Protein AF-M4Z1R9-F1 (afdb_monomer_lite)

Organism: NCBI:txid1245469

pLDDT: mean 86.24, std 15.46, range [35.16, 97.56]

Foldseek 3Di:
DCCPPVVDPADDDPNRGDHPQPDPQKDKDFDADPVRDGQWIKIKHALLDDDCCVPPPVVQDPDDRDHDNLEIEIPPGAGHPPDDPVRRVVRSVVVVVVVVVVSVVSNRDYYDYRDPDPDDDD

Radius of gyration: 15.31 Å; chains: 1; bounding box: 39×44×34 Å

Str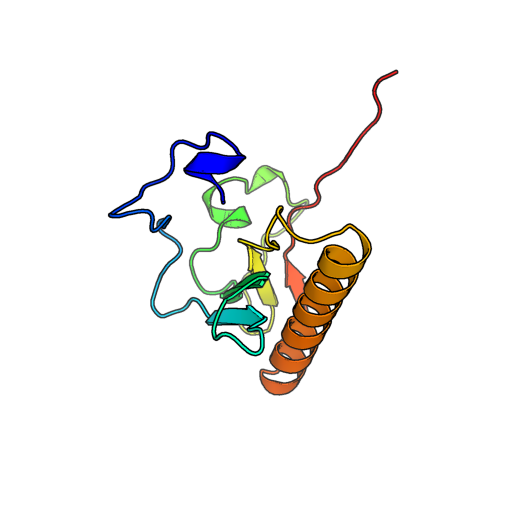ucture (mmCIF, N/CA/C/O backbone):
data_AF-M4Z1R9-F1
#
_entry.id   AF-M4Z1R9-F1
#
loop_
_atom_site.group_PDB
_atom_site.id
_atom_site.type_symbol
_atom_site.label_atom_id
_atom_site.label_alt_id
_atom_site.label_comp_id
_atom_site.label_asym_id
_atom_site.label_entity_id
_atom_site.label_seq_id
_atom_site.pdbx_PDB_ins_code
_atom_site.Cartn_x
_atom_site.Cartn_y
_atom_site.Cartn_z
_atom_site.occupancy
_atom_site.B_iso_or_equiv
_atom_site.auth_seq_id
_atom_site.auth_comp_id
_atom_site.auth_asym_id
_atom_site.auth_atom_id
_atom_site.pdbx_PDB_model_num
ATOM 1 N N . MET A 1 1 ? -11.114 8.868 1.987 1.00 63.12 1 MET A N 1
ATOM 2 C CA . MET A 1 1 ? -9.854 9.385 2.589 1.00 63.12 1 MET A CA 1
ATOM 3 C C . MET A 1 1 ? -9.173 10.441 1.713 1.00 63.12 1 MET A C 1
ATOM 5 O O . MET A 1 1 ? -8.597 11.388 2.242 1.00 63.12 1 MET A O 1
ATOM 9 N N . PHE A 1 2 ? -9.186 10.280 0.397 1.00 64.44 2 PHE A N 1
ATOM 10 C CA . PHE A 1 2 ? -8.520 11.141 -0.574 1.00 64.44 2 PHE A CA 1
ATOM 11 C C . PHE A 1 2 ? -9.462 12.221 -1.126 1.00 64.44 2 PHE A C 1
ATOM 13 O O . PHE A 1 2 ? -9.072 13.386 -1.155 1.00 64.44 2 PHE A O 1
ATOM 20 N N . VAL A 1 3 ? -10.714 11.883 -1.445 1.00 65.69 3 VAL A N 1
ATOM 21 C CA . VAL A 1 3 ? -11.746 12.833 -1.895 1.00 65.69 3 VAL A CA 1
ATOM 22 C C . VAL A 1 3 ? -12.231 13.653 -0.706 1.00 65.69 3 VAL A C 1
ATOM 24 O O . VAL A 1 3 ? -11.964 14.847 -0.627 1.00 65.69 3 VAL A O 1
ATOM 27 N N . GLU A 1 4 ? -12.853 13.007 0.283 1.00 63.34 4 GLU A N 1
ATOM 28 C CA . GLU A 1 4 ? -13.511 13.724 1.387 1.00 63.34 4 GLU A CA 1
ATOM 29 C C . GLU A 1 4 ? -12.529 14.449 2.313 1.00 63.34 4 GLU A C 1
ATOM 31 O O . GLU A 1 4 ? -12.833 15.510 2.851 1.00 63.34 4 GLU A O 1
ATOM 36 N N . ARG A 1 5 ? -11.337 13.874 2.523 1.00 64.06 5 ARG A N 1
ATOM 37 C CA . ARG A 1 5 ? -10.367 14.412 3.488 1.00 64.06 5 ARG A CA 1
ATOM 38 C C . ARG A 1 5 ? -9.268 15.261 2.854 1.00 64.06 5 ARG A C 1
ATOM 40 O O . ARG A 1 5 ? -8.814 16.186 3.522 1.00 64.06 5 ARG A O 1
ATOM 47 N N . GLN A 1 6 ? -8.797 14.944 1.647 1.00 67.88 6 GLN A N 1
ATOM 48 C CA . GLN A 1 6 ? -7.736 15.725 0.993 1.00 67.88 6 GLN A CA 1
ATOM 49 C C . GLN A 1 6 ? -8.248 16.609 -0.151 1.00 67.88 6 GLN A C 1
ATOM 51 O O . GLN A 1 6 ? -7.466 17.385 -0.694 1.00 67.88 6 GLN A O 1
ATOM 56 N N . GLY A 1 7 ? -9.537 16.529 -0.504 1.00 66.44 7 GLY A N 1
ATOM 57 C CA . GLY A 1 7 ? -10.126 17.318 -1.587 1.00 66.44 7 GLY A CA 1
ATOM 58 C C . GLY A 1 7 ? -9.599 16.931 -2.966 1.00 66.44 7 GLY A C 1
ATOM 59 O O . GLY A 1 7 ? -9.631 17.743 -3.887 1.00 66.44 7 GLY A O 1
ATOM 60 N N . TRP A 1 8 ? -9.049 15.723 -3.117 1.00 76.88 8 TRP A N 1
ATOM 61 C CA . TRP A 1 8 ? -8.485 15.295 -4.390 1.00 76.88 8 TRP A CA 1
ATOM 62 C C . TRP A 1 8 ? -9.599 14.933 -5.366 1.00 76.88 8 TRP A C 1
ATOM 64 O O . TRP A 1 8 ? -10.517 14.185 -5.030 1.00 76.88 8 TRP A O 1
ATOM 74 N N . SER A 1 9 ? -9.481 15.428 -6.597 1.00 76.31 9 SER A N 1
ATOM 75 C CA . SER A 1 9 ? -10.360 15.053 -7.704 1.00 76.31 9 SER A CA 1
ATOM 76 C C . SER A 1 9 ? -9.947 13.687 -8.258 1.00 76.31 9 SER A C 1
ATOM 78 O O . SER A 1 9 ? -9.323 13.600 -9.314 1.00 76.31 9 SER A O 1
ATOM 80 N N . VAL A 1 10 ? -10.262 12.623 -7.518 1.00 77.62 10 VAL A N 1
ATOM 81 C CA . VAL A 1 10 ? -10.077 11.225 -7.941 1.00 77.62 10 VAL A CA 1
ATOM 82 C C . VAL A 1 10 ? -11.434 10.564 -8.223 1.00 77.62 10 VAL A C 1
ATOM 84 O O . VAL A 1 10 ? -12.442 10.971 -7.625 1.00 77.62 10 VAL A O 1
ATOM 87 N N . PRO A 1 11 ? -11.489 9.563 -9.123 1.00 80.25 11 PRO A N 1
ATOM 88 C CA . PRO A 1 11 ? -12.704 8.794 -9.358 1.00 80.25 11 PRO A CA 1
ATOM 89 C C . PRO A 1 11 ? -13.272 8.219 -8.059 1.00 80.25 11 PRO A C 1
ATOM 91 O O . PRO A 1 11 ? -12.548 7.745 -7.180 1.00 80.25 11 PRO A O 1
ATOM 94 N N . HIS A 1 12 ? -14.593 8.281 -7.930 1.00 80.12 12 HIS A N 1
ATOM 95 C CA . HIS A 1 12 ? -15.295 7.694 -6.802 1.00 80.12 12 HIS A CA 1
ATOM 96 C C . HIS A 1 12 ? -16.685 7.218 -7.211 1.00 80.12 12 HIS A C 1
ATOM 98 O O . HIS A 1 12 ? -17.300 7.750 -8.135 1.00 80.12 12 HIS A O 1
ATOM 104 N N . TYR A 1 13 ? -17.184 6.201 -6.518 1.00 80.56 13 TYR A N 1
ATOM 105 C CA . TYR A 1 13 ? -18.527 5.666 -6.709 1.00 80.56 13 TYR A CA 1
ATOM 106 C C . TYR A 1 13 ? -19.080 5.191 -5.367 1.00 80.56 13 TYR A C 1
ATOM 108 O O . TYR A 1 13 ? -18.444 4.391 -4.692 1.00 80.56 13 TYR A O 1
ATOM 116 N N . GLN A 1 14 ? -20.249 5.696 -4.960 1.00 82.81 14 GLN A N 1
ATOM 117 C CA . GLN A 1 14 ? -20.900 5.331 -3.688 1.00 82.81 14 GLN A CA 1
ATOM 118 C C . GLN A 1 14 ? -19.976 5.431 -2.452 1.00 82.81 14 GLN A C 1
ATOM 120 O O . GLN A 1 14 ? -20.000 4.577 -1.572 1.00 82.81 14 GLN A O 1
ATOM 125 N N . GLY A 1 15 ? -19.134 6.468 -2.390 1.00 73.81 15 GLY A N 1
ATOM 126 C CA . GLY A 1 15 ? -18.181 6.668 -1.287 1.00 73.81 15 GLY A CA 1
ATOM 127 C C . GLY A 1 15 ? -16.905 5.820 -1.376 1.00 73.81 15 GLY A C 1
ATOM 128 O O . GLY A 1 15 ? -15.998 6.000 -0.566 1.00 73.81 15 GLY A O 1
ATOM 129 N N . LEU A 1 16 ? -16.789 4.939 -2.375 1.00 78.12 16 LEU A N 1
ATOM 130 C CA . LEU A 1 16 ? -15.551 4.234 -2.694 1.00 78.12 16 LEU A CA 1
ATOM 131 C C . LEU A 1 16 ? -14.673 5.124 -3.560 1.00 78.12 16 LEU A C 1
ATOM 133 O O . LEU A 1 16 ? -15.109 5.600 -4.604 1.00 78.12 16 LEU A O 1
ATOM 137 N N . GLU A 1 17 ? -13.434 5.321 -3.140 1.00 84.12 17 GLU A N 1
ATOM 138 C CA . GLU A 1 17 ? -12.421 6.054 -3.894 1.00 84.12 17 GLU A CA 1
ATOM 139 C C . GLU A 1 17 ? -11.524 5.041 -4.600 1.00 84.12 17 GLU A C 1
ATOM 141 O O . GLU A 1 17 ? -11.010 4.130 -3.949 1.00 84.12 17 GLU A O 1
ATOM 146 N N . TYR A 1 18 ? -11.318 5.211 -5.904 1.00 88.88 18 TYR A N 1
ATOM 147 C CA . TYR A 1 18 ? -10.457 4.335 -6.694 1.00 88.88 18 TYR A CA 1
ATOM 148 C C . TYR A 1 18 ? -9.700 5.127 -7.769 1.00 88.88 18 TYR A C 1
ATOM 150 O O . TYR A 1 18 ? -10.066 6.245 -8.126 1.00 88.88 18 TYR A O 1
ATOM 158 N N . ASP A 1 19 ? -8.602 4.574 -8.260 1.00 90.56 19 ASP A N 1
ATOM 159 C CA . ASP A 1 19 ? -7.804 5.081 -9.366 1.00 90.56 19 ASP A CA 1
ATOM 160 C C . ASP A 1 19 ? -7.384 3.947 -10.317 1.00 90.56 19 ASP A C 1
ATOM 162 O O . ASP A 1 19 ? -7.723 2.779 -10.132 1.00 90.56 19 ASP A O 1
ATOM 166 N N . GLU A 1 20 ? -6.647 4.296 -11.370 1.00 91.88 20 GLU A N 1
ATOM 167 C CA . GLU A 1 20 ? -6.194 3.357 -12.408 1.00 91.88 20 GLU A CA 1
ATOM 168 C C . GLU A 1 20 ? -5.278 2.229 -11.898 1.00 91.88 20 GLU A C 1
ATOM 170 O O . GLU A 1 20 ? -5.039 1.257 -12.615 1.00 91.88 20 GLU A O 1
ATOM 175 N N . PHE A 1 21 ? -4.760 2.336 -10.672 1.00 94.69 21 PHE A N 1
ATOM 176 C CA . PHE A 1 21 ? -3.858 1.352 -10.081 1.00 94.69 21 PHE A CA 1
ATOM 177 C C . PHE A 1 21 ? -4.599 0.328 -9.205 1.00 94.69 21 PHE A C 1
ATOM 179 O O . PHE A 1 21 ? -3.989 -0.652 -8.770 1.00 94.69 21 PHE A O 1
ATOM 186 N N . ASP A 1 22 ? -5.905 0.507 -8.968 1.00 94.25 22 ASP A N 1
ATOM 187 C CA . ASP A 1 22 ? -6.774 -0.500 -8.351 1.00 94.25 22 ASP A CA 1
ATOM 188 C C . ASP A 1 22 ? -7.086 -1.616 -9.373 1.00 94.25 22 ASP A C 1
ATOM 190 O O . ASP A 1 22 ? -8.151 -1.684 -9.984 1.00 94.25 22 ASP A O 1
ATOM 194 N N . THR A 1 23 ? -6.100 -2.488 -9.596 1.00 94.44 23 THR A N 1
ATOM 195 C CA . THR A 1 23 ? -6.138 -3.592 -10.572 1.00 94.44 23 THR A CA 1
ATOM 196 C C . THR A 1 23 ? -6.000 -4.950 -9.875 1.00 94.44 23 THR A C 1
ATOM 198 O O . THR A 1 23 ? -5.596 -4.994 -8.714 1.00 94.44 23 THR A O 1
ATOM 201 N N . PRO A 1 24 ? -6.217 -6.089 -10.563 1.00 96.00 24 PRO A N 1
ATOM 202 C CA . PRO A 1 24 ? -5.945 -7.412 -9.987 1.00 96.00 24 PRO A CA 1
ATOM 203 C C . PRO A 1 24 ? -4.491 -7.644 -9.536 1.00 96.00 24 PRO A C 1
ATOM 205 O O . PRO A 1 24 ? -4.223 -8.611 -8.833 1.00 96.00 24 PRO A O 1
ATOM 208 N N . ALA A 1 25 ? -3.543 -6.792 -9.946 1.00 94.25 25 ALA A N 1
ATOM 209 C CA . ALA A 1 25 ? -2.163 -6.850 -9.466 1.00 94.25 25 ALA A CA 1
ATOM 210 C C . ALA A 1 25 ? -1.956 -6.138 -8.116 1.00 94.25 25 ALA A C 1
ATOM 212 O O . ALA A 1 25 ? -0.897 -6.292 -7.506 1.00 94.25 25 ALA A O 1
ATOM 213 N N . ALA A 1 26 ? -2.927 -5.343 -7.660 1.00 95.94 26 ALA A N 1
ATOM 214 C CA . ALA A 1 26 ? -2.856 -4.653 -6.384 1.00 95.94 26 ALA A CA 1
ATOM 215 C C . ALA A 1 26 ? -3.157 -5.614 -5.229 1.00 95.94 26 ALA A C 1
ATOM 217 O O . ALA A 1 26 ? -4.145 -6.344 -5.235 1.00 95.94 26 ALA A O 1
ATOM 218 N N . THR A 1 27 ? -2.310 -5.574 -4.205 1.00 96.12 27 THR A N 1
ATOM 219 C CA . THR A 1 27 ? -2.539 -6.254 -2.927 1.00 96.12 27 THR A CA 1
ATOM 220 C C . THR A 1 27 ? -2.834 -5.213 -1.857 1.00 96.12 27 THR A C 1
ATOM 222 O O . THR A 1 27 ? -2.062 -4.270 -1.692 1.00 96.12 27 THR A O 1
ATOM 225 N N . TYR A 1 28 ? -3.922 -5.373 -1.105 1.00 96.06 28 TYR A N 1
ATOM 226 C CA . TYR A 1 28 ? -4.256 -4.470 -0.001 1.00 96.06 28 TYR A CA 1
ATOM 227 C C . TYR A 1 28 ? -3.927 -5.120 1.332 1.00 96.06 28 TYR A C 1
ATOM 229 O O . TYR A 1 28 ? -4.300 -6.261 1.593 1.00 96.06 28 TYR A O 1
ATOM 237 N N . ILE A 1 29 ? -3.268 -4.354 2.190 1.00 96.75 29 ILE A N 1
ATOM 238 C CA . ILE A 1 29 ? -3.105 -4.660 3.604 1.00 96.75 29 ILE A CA 1
ATOM 239 C C . ILE A 1 29 ? -4.161 -3.845 4.344 1.00 96.75 29 ILE A C 1
ATOM 241 O O . ILE A 1 29 ? -4.200 -2.619 4.210 1.00 96.75 29 ILE A O 1
ATOM 245 N N . LEU A 1 30 ? -5.003 -4.510 5.132 1.00 96.56 30 LEU A N 1
ATOM 246 C CA . LEU A 1 30 ? -6.005 -3.868 5.979 1.00 96.56 30 LEU A CA 1
ATOM 247 C C . LEU A 1 30 ? -5.684 -4.149 7.444 1.00 96.56 30 LEU A C 1
ATOM 249 O O . LEU A 1 30 ? -5.409 -5.285 7.819 1.00 96.56 30 LEU A O 1
ATOM 253 N N . VAL A 1 31 ? -5.753 -3.115 8.278 1.00 96.38 31 VAL A N 1
ATOM 254 C CA . VAL A 1 31 ? -5.908 -3.298 9.724 1.00 96.38 31 VAL A CA 1
ATOM 255 C C . VAL A 1 31 ? -7.397 -3.278 9.989 1.00 96.38 31 VAL A C 1
ATOM 257 O O . VAL A 1 31 ? -8.041 -2.286 9.651 1.00 96.38 31 VAL A O 1
ATOM 260 N N . VAL A 1 32 ? -7.914 -4.353 10.580 1.00 95.75 32 VAL A N 1
ATOM 261 C CA . VAL A 1 32 ? -9.330 -4.526 10.914 1.00 95.75 32 VAL A CA 1
ATOM 262 C C . VAL A 1 32 ? -9.475 -4.561 12.436 1.00 95.75 32 VAL A C 1
ATOM 264 O O . VAL A 1 32 ? -8.633 -5.146 13.119 1.00 95.75 32 VAL A O 1
ATOM 267 N N . ASP A 1 33 ? -10.481 -3.872 12.973 1.00 92.06 33 ASP A N 1
ATOM 268 C CA . ASP A 1 33 ? -10.802 -3.897 14.401 1.00 92.06 33 ASP A CA 1
ATOM 269 C C . ASP A 1 33 ? -11.843 -4.976 14.743 1.00 92.06 33 ASP A C 1
ATOM 271 O O . ASP A 1 33 ? -12.387 -5.645 13.872 1.00 92.06 33 ASP A O 1
ATOM 275 N N . GLU A 1 34 ? -12.129 -5.149 16.032 1.00 92.88 34 GLU A N 1
ATOM 276 C CA . GLU A 1 34 ? -13.075 -6.160 16.536 1.00 92.88 34 GLU A CA 1
ATOM 277 C C . GLU A 1 34 ? -14.531 -5.950 16.073 1.00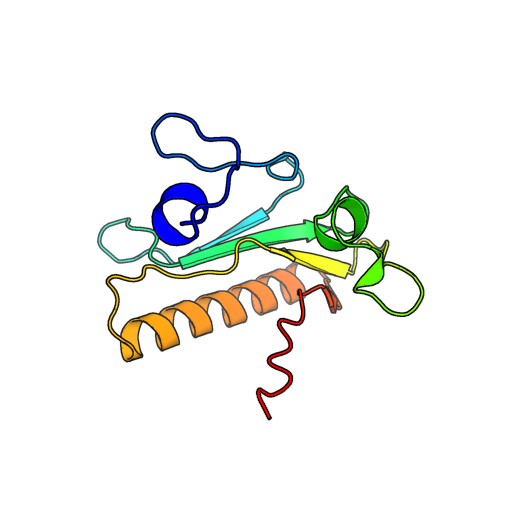 92.88 34 GLU A C 1
ATOM 279 O O . GLU A 1 34 ? -15.381 -6.797 16.326 1.00 92.88 34 GLU A O 1
ATOM 284 N N . HIS A 1 35 ? -14.831 -4.825 15.415 1.00 93.94 35 HIS A N 1
ATOM 285 C CA . HIS A 1 35 ? -16.156 -4.478 14.901 1.00 93.94 35 HIS A CA 1
ATOM 286 C C . HIS A 1 35 ? -16.199 -4.525 13.364 1.00 93.94 35 HIS A C 1
ATOM 288 O O . HIS A 1 35 ? -17.041 -3.857 12.760 1.00 93.94 35 HIS A O 1
ATOM 294 N N . ASP A 1 36 ? -15.263 -5.241 12.731 1.00 92.25 36 ASP A N 1
ATOM 295 C CA . ASP A 1 36 ? -15.106 -5.359 11.274 1.00 92.25 36 ASP A CA 1
ATOM 296 C C . ASP A 1 36 ? -14.907 -4.021 10.546 1.00 92.25 36 ASP A C 1
ATOM 298 O O . ASP A 1 36 ? -15.120 -3.897 9.336 1.00 92.25 36 ASP A O 1
ATOM 302 N N . ARG A 1 37 ? -14.454 -2.986 11.259 1.00 92.50 37 ARG A N 1
ATOM 303 C CA . ARG A 1 37 ? -14.064 -1.724 10.626 1.00 92.50 37 ARG A CA 1
ATOM 304 C C . ARG A 1 37 ? -12.611 -1.815 10.210 1.00 92.50 37 ARG A C 1
ATOM 306 O O . ARG A 1 37 ? -11.809 -2.428 10.904 1.00 92.50 37 ARG A O 1
ATOM 313 N N . ALA A 1 38 ? -12.251 -1.141 9.122 1.00 93.44 38 ALA A N 1
ATOM 314 C CA . ALA A 1 38 ? -10.877 -1.081 8.631 1.00 93.44 38 ALA A CA 1
ATOM 315 C C . ALA A 1 38 ? -10.217 0.270 8.977 1.00 93.44 38 ALA A C 1
ATOM 317 O O . ALA A 1 38 ? -10.144 1.155 8.119 1.00 93.44 38 ALA A O 1
ATOM 318 N N . PRO A 1 39 ? -9.739 0.490 10.221 1.00 95.12 39 PRO A N 1
ATOM 319 C CA . PRO A 1 39 ? -9.123 1.755 10.615 1.00 95.12 39 PRO A CA 1
ATOM 320 C C . PRO A 1 39 ? -7.796 2.053 9.908 1.00 95.12 39 PRO A C 1
ATOM 322 O O . PRO A 1 39 ? -7.267 3.150 10.088 1.00 95.12 39 PRO A O 1
ATOM 325 N N . GLY A 1 40 ? -7.220 1.117 9.151 1.00 95.56 40 GLY A N 1
ATOM 326 C CA . GLY A 1 40 ? -5.973 1.320 8.420 1.00 95.56 40 GLY A CA 1
ATOM 327 C C . GLY A 1 40 ? -5.922 0.551 7.110 1.00 95.56 40 GLY A C 1
ATOM 328 O O . GLY A 1 40 ? -6.417 -0.569 7.024 1.00 95.56 40 GLY A O 1
ATOM 329 N N . THR A 1 41 ? -5.282 1.143 6.104 1.00 96.00 41 THR A N 1
ATOM 330 C CA . THR A 1 41 ? -5.075 0.516 4.798 1.00 96.00 41 THR A CA 1
ATOM 331 C C . THR A 1 41 ? -3.730 0.906 4.187 1.00 96.00 41 THR A C 1
ATOM 333 O O . THR A 1 41 ? -3.197 1.991 4.445 1.00 96.00 41 THR A O 1
ATOM 336 N N . ALA A 1 42 ? -3.181 0.006 3.379 1.00 96.56 42 ALA A N 1
ATOM 337 C CA . ALA A 1 42 ? -2.107 0.264 2.434 1.00 96.56 42 ALA A CA 1
ATOM 338 C C . ALA A 1 42 ? -2.331 -0.579 1.172 1.00 96.56 42 ALA A C 1
ATOM 340 O O . ALA A 1 42 ? -2.850 -1.691 1.249 1.00 96.56 42 ALA A O 1
ATOM 341 N N . ARG A 1 43 ? -1.901 -0.069 0.017 1.00 96.38 43 ARG A N 1
ATOM 342 C CA . ARG A 1 43 ? -1.906 -0.781 -1.265 1.00 96.38 43 ARG A CA 1
ATOM 343 C C . ARG A 1 43 ? -0.472 -1.063 -1.697 1.00 96.38 43 ARG A C 1
ATOM 345 O O . ARG A 1 43 ? 0.357 -0.157 -1.676 1.00 96.38 43 ARG A O 1
ATOM 352 N N . LEU A 1 44 ? -0.199 -2.296 -2.106 1.00 96.75 44 LEU A N 1
ATOM 353 C CA . LEU A 1 44 ? 1.085 -2.774 -2.606 1.00 96.75 44 LEU A CA 1
ATOM 354 C C . LEU A 1 44 ? 0.948 -3.186 -4.076 1.00 96.75 44 LEU A C 1
ATOM 356 O O . LEU A 1 44 ? 0.021 -3.917 -4.421 1.00 96.75 44 LEU A O 1
ATOM 360 N N . ILE A 1 45 ? 1.863 -2.729 -4.934 1.00 96.62 45 ILE A N 1
ATOM 361 C CA . ILE A 1 45 ? 1.873 -3.052 -6.373 1.00 96.62 45 ILE A CA 1
ATOM 362 C C . ILE A 1 45 ? 3.299 -3.421 -6.810 1.00 96.62 45 ILE A C 1
ATOM 364 O O . ILE A 1 45 ? 4.224 -2.662 -6.509 1.00 96.62 45 ILE A O 1
ATOM 368 N N . PRO A 1 46 ? 3.517 -4.536 -7.533 1.00 96.25 46 PRO A N 1
ATOM 369 C CA . PRO A 1 46 ? 4.837 -4.877 -8.062 1.00 96.25 46 PRO A CA 1
ATOM 370 C C . PRO A 1 46 ? 5.284 -3.852 -9.107 1.00 96.25 46 PRO A C 1
ATOM 372 O O . PRO A 1 46 ? 4.512 -3.454 -9.978 1.00 96.25 46 PRO A O 1
ATOM 375 N N . THR A 1 47 ? 6.556 -3.456 -9.083 1.00 96.69 47 THR A N 1
ATOM 376 C CA . THR A 1 47 ? 7.078 -2.435 -10.018 1.00 96.69 47 THR A CA 1
ATOM 377 C C . THR A 1 47 ? 7.215 -2.928 -11.468 1.00 96.69 47 THR A C 1
ATOM 379 O O . THR A 1 47 ? 7.520 -2.144 -12.367 1.00 96.69 47 THR A O 1
ATOM 382 N N . THR A 1 48 ? 6.936 -4.212 -11.725 1.00 96.75 48 THR A N 1
ATOM 383 C CA . THR A 1 48 ? 6.732 -4.807 -13.063 1.00 96.75 48 THR A CA 1
ATOM 384 C C . THR A 1 48 ? 5.322 -4.583 -13.629 1.00 96.75 48 THR A C 1
ATOM 386 O O . THR A 1 48 ? 4.988 -5.046 -14.725 1.00 96.75 48 THR A O 1
ATOM 389 N N . ARG A 1 49 ? 4.467 -3.863 -12.896 1.00 96.69 49 ARG A N 1
ATOM 390 C CA . ARG A 1 49 ? 3.146 -3.379 -13.320 1.00 96.69 49 ARG A CA 1
ATOM 391 C C . ARG A 1 49 ? 3.115 -1.846 -13.277 1.00 96.69 49 ARG A C 1
ATOM 393 O O . ARG A 1 49 ? 4.015 -1.252 -12.690 1.00 96.69 49 ARG A O 1
ATOM 400 N N . PRO A 1 50 ? 2.128 -1.178 -13.902 1.00 95.88 50 PRO A N 1
ATOM 401 C CA . PRO A 1 50 ? 1.938 0.260 -13.710 1.00 95.88 50 PRO A CA 1
ATOM 402 C C . PRO A 1 50 ? 1.768 0.598 -12.220 1.00 95.88 50 PRO A C 1
ATOM 404 O O . PRO A 1 50 ? 0.969 -0.035 -11.535 1.00 95.88 50 PRO A O 1
ATOM 407 N N . TYR A 1 51 ? 2.522 1.580 -11.722 1.00 95.50 51 TYR A N 1
ATOM 408 C CA . TYR A 1 51 ? 2.504 2.032 -10.324 1.00 95.50 51 TYR A CA 1
ATOM 409 C C . TYR A 1 51 ? 2.586 3.562 -10.255 1.00 95.50 51 TYR A C 1
ATOM 411 O O . TYR A 1 51 ? 3.055 4.203 -11.201 1.00 95.50 51 TYR A O 1
ATOM 419 N N . MET A 1 52 ? 2.133 4.161 -9.150 1.00 95.06 52 MET A N 1
ATOM 420 C CA . MET A 1 52 ? 1.836 5.597 -9.094 1.00 95.06 52 MET A CA 1
ATOM 421 C C . MET A 1 52 ? 3.053 6.477 -9.358 1.00 95.06 52 MET A C 1
ATOM 423 O O . MET A 1 52 ? 2.975 7.394 -10.169 1.00 95.06 52 MET A O 1
ATOM 427 N N . VAL A 1 53 ? 4.176 6.222 -8.684 1.00 94.62 53 VAL A N 1
ATOM 428 C CA . VAL A 1 53 ? 5.377 7.059 -8.793 1.00 94.62 53 VAL A CA 1
ATOM 429 C C . VAL A 1 53 ? 5.877 7.100 -10.234 1.00 94.62 53 VAL A C 1
ATOM 431 O O . VAL A 1 53 ? 6.132 8.182 -10.742 1.00 94.62 53 VAL A O 1
ATOM 434 N N . LYS A 1 54 ? 5.945 5.963 -10.934 1.00 94.31 54 LYS A N 1
ATOM 435 C CA . LYS A 1 54 ? 6.378 5.937 -12.340 1.00 94.31 54 LYS A CA 1
ATOM 436 C C . LYS A 1 54 ? 5.383 6.597 -13.287 1.00 94.31 54 LYS A C 1
ATOM 438 O O . LYS A 1 54 ? 5.813 7.239 -14.238 1.00 94.31 54 LYS A O 1
ATOM 443 N N . SER A 1 55 ? 4.086 6.419 -13.054 1.00 94.38 55 SER A N 1
ATOM 444 C CA . SER A 1 55 ? 3.052 6.921 -13.964 1.00 94.38 55 SER A CA 1
ATOM 445 C C . SER A 1 55 ? 2.734 8.405 -13.770 1.00 94.38 55 SER A C 1
ATOM 447 O O . SER A 1 55 ? 2.430 9.085 -14.742 1.00 94.38 55 SER A O 1
ATOM 449 N N . LEU A 1 56 ? 2.781 8.909 -12.534 1.00 92.56 56 LEU A N 1
ATOM 450 C CA . LEU A 1 56 ? 2.306 10.254 -12.189 1.00 92.56 56 LEU A CA 1
ATOM 451 C C . LEU A 1 56 ? 3.432 11.223 -11.831 1.00 92.56 56 LEU A C 1
ATOM 453 O O . LEU A 1 56 ? 3.311 12.418 -12.088 1.00 92.56 56 LEU A O 1
ATOM 457 N N . TRP A 1 57 ? 4.503 10.727 -11.2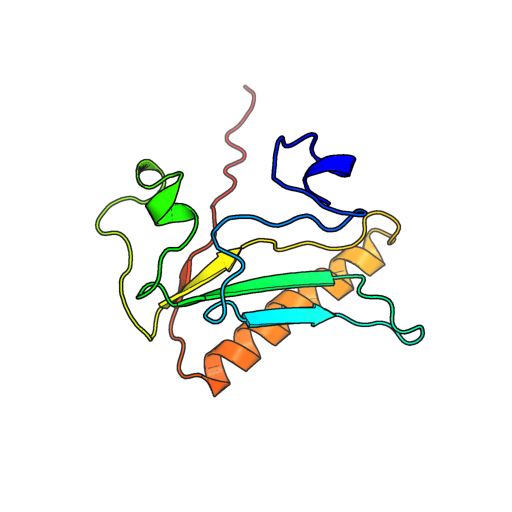07 1.00 92.31 57 TRP A N 1
ATOM 458 C CA . TRP A 1 57 ? 5.577 11.565 -10.668 1.00 92.31 57 TRP A CA 1
ATOM 459 C C . TRP A 1 57 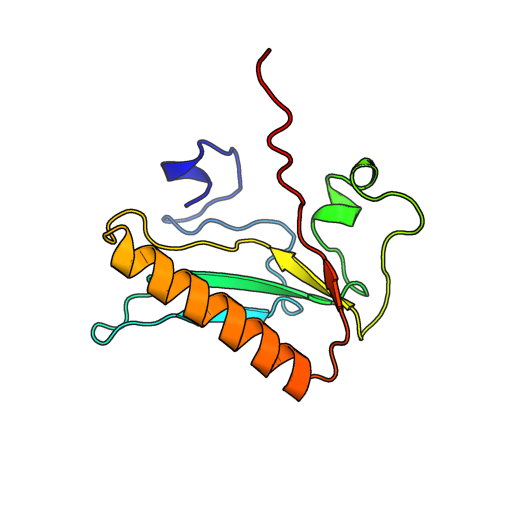? 6.968 10.959 -10.904 1.00 92.31 57 TRP A C 1
ATOM 461 O O . TRP A 1 57 ? 7.727 10.795 -9.941 1.00 92.31 57 TRP A O 1
ATOM 471 N N . PRO A 1 58 ? 7.314 10.599 -12.156 1.00 91.94 58 PRO A N 1
ATOM 472 C CA . PRO A 1 58 ? 8.580 9.931 -12.455 1.00 91.94 58 PRO A CA 1
ATOM 473 C C . PRO A 1 58 ? 9.788 10.767 -12.017 1.00 91.94 58 PRO A C 1
ATOM 475 O O . PRO A 1 58 ? 10.772 10.212 -11.534 1.00 91.94 58 PRO A O 1
ATOM 478 N N . ASP A 1 59 ? 9.664 12.093 -12.087 1.00 91.62 59 ASP A N 1
ATOM 479 C CA . ASP A 1 59 ? 10.723 13.051 -11.761 1.00 91.62 59 ASP A CA 1
ATOM 480 C C . ASP A 1 59 ? 11.043 13.142 -10.255 1.00 91.62 59 ASP A C 1
ATOM 482 O O . ASP A 1 59 ? 12.016 13.784 -9.872 1.00 91.62 59 ASP A O 1
ATOM 486 N N . LEU A 1 60 ? 10.253 12.503 -9.378 1.00 87.81 60 LEU A N 1
ATOM 487 C CA . LEU A 1 60 ? 10.545 12.432 -7.936 1.00 87.81 60 LEU A CA 1
ATOM 488 C C . LEU A 1 60 ? 11.583 11.363 -7.575 1.00 87.81 60 LEU A C 1
ATOM 490 O O . LEU A 1 60 ? 11.982 11.270 -6.413 1.00 87.81 60 LEU A O 1
ATOM 494 N N . VAL A 1 61 ? 11.971 10.514 -8.527 1.00 87.00 61 VAL A N 1
ATOM 495 C CA . VAL A 1 61 ? 12.974 9.472 -8.313 1.00 87.00 61 VAL A CA 1
ATOM 496 C C . VAL A 1 61 ? 14.242 9.862 -9.046 1.00 87.00 61 VAL A C 1
ATOM 498 O O . VAL A 1 61 ? 14.269 9.949 -10.270 1.00 87.00 61 VAL A O 1
ATOM 501 N N . GLU A 1 62 ? 15.319 10.044 -8.292 1.00 87.44 62 GLU A N 1
ATOM 502 C CA . GLU A 1 62 ? 16.642 10.193 -8.881 1.00 87.44 62 GLU A CA 1
ATOM 503 C C . GLU A 1 62 ? 17.107 8.853 -9.470 1.00 87.44 62 GLU A C 1
ATOM 505 O O . GLU A 1 62 ? 17.147 7.823 -8.791 1.00 87.44 62 GLU A O 1
ATOM 510 N N . GLY A 1 63 ? 17.486 8.869 -10.749 1.00 88.38 63 GLY A N 1
ATOM 511 C CA . GLY A 1 63 ? 18.011 7.700 -11.449 1.00 88.38 63 GLY A CA 1
ATOM 512 C C . GLY A 1 63 ? 16.934 6.808 -12.072 1.00 88.38 63 GLY A C 1
ATOM 513 O O . GLY A 1 63 ? 15.897 7.270 -12.540 1.00 88.38 63 GLY A O 1
ATOM 514 N N . LEU A 1 64 ? 17.225 5.507 -12.166 1.00 91.44 64 LEU A N 1
ATOM 515 C CA . LEU A 1 64 ? 16.346 4.556 -12.846 1.00 91.44 64 LEU A CA 1
ATOM 516 C C . LEU A 1 64 ? 15.148 4.187 -11.969 1.00 91.44 64 LEU A C 1
ATOM 518 O O . LEU A 1 64 ? 15.300 3.656 -10.867 1.00 91.44 64 LEU A O 1
ATOM 522 N N . LEU A 1 65 ? 13.950 4.398 -12.512 1.00 94.12 65 LEU A N 1
ATOM 523 C CA . LEU A 1 65 ? 12.708 3.927 -11.911 1.00 94.12 65 LEU A CA 1
ATOM 524 C C . LEU A 1 65 ? 12.727 2.394 -11.763 1.00 94.12 65 LEU A C 1
ATOM 526 O O . LEU A 1 65 ? 13.037 1.694 -12.734 1.00 94.12 65 LEU A O 1
ATOM 530 N N . PRO A 1 66 ? 12.384 1.852 -10.579 1.00 94.62 66 PRO A N 1
ATOM 531 C CA . PRO A 1 66 ? 12.386 0.413 -10.356 1.00 9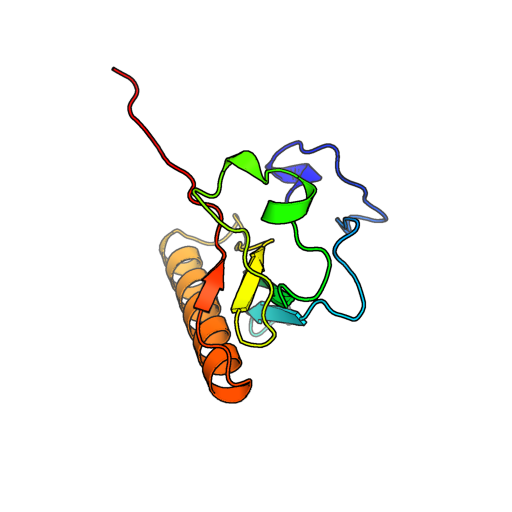4.62 66 PRO A CA 1
ATOM 532 C C . PRO A 1 66 ? 11.473 -0.353 -11.318 1.00 94.62 66 PRO A C 1
ATOM 534 O O . PRO A 1 66 ? 10.377 0.084 -11.661 1.00 94.62 66 PRO A O 1
ATOM 537 N N . HIS A 1 67 ? 11.932 -1.533 -11.725 1.00 95.88 67 HIS A N 1
ATOM 538 C CA . HIS A 1 67 ? 11.157 -2.494 -12.502 1.00 95.88 67 HIS A CA 1
ATOM 539 C C . HIS A 1 67 ? 11.644 -3.906 -12.163 1.00 95.88 67 HIS A C 1
ATOM 541 O O . HIS A 1 67 ? 12.567 -4.432 -12.786 1.00 95.88 67 HIS A O 1
ATOM 547 N N . SER A 1 68 ? 11.094 -4.485 -11.097 1.00 94.62 68 SER A N 1
ATOM 548 C CA . SER A 1 68 ? 11.522 -5.778 -10.560 1.00 94.62 68 SER A CA 1
ATOM 549 C C . SER A 1 68 ? 10.405 -6.432 -9.753 1.00 94.62 68 SER A C 1
ATOM 551 O O . SER A 1 68 ? 9.7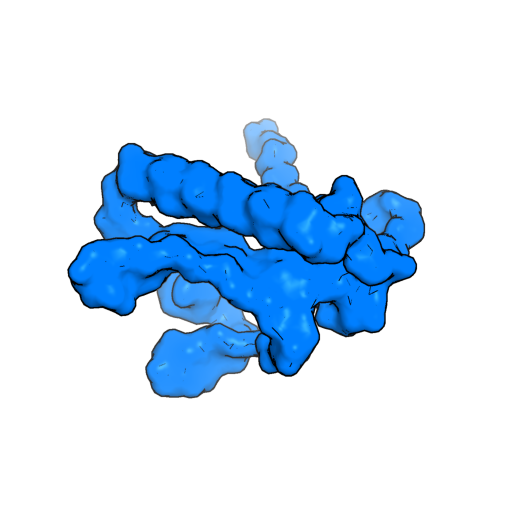28 -5.756 -8.981 1.00 94.62 68 SER A O 1
ATOM 553 N N . ASP A 1 69 ? 10.257 -7.752 -9.869 1.00 92.12 69 ASP A N 1
ATOM 554 C CA . ASP A 1 69 ? 9.296 -8.515 -9.059 1.00 92.12 69 ASP A CA 1
ATOM 555 C C . ASP A 1 69 ? 9.665 -8.526 -7.565 1.00 92.12 69 ASP A C 1
ATOM 557 O O . ASP A 1 69 ? 8.811 -8.756 -6.712 1.00 92.12 69 ASP A O 1
ATOM 561 N N . ALA A 1 70 ? 10.917 -8.197 -7.232 1.00 93.31 70 ALA A N 1
ATOM 562 C CA . ALA A 1 70 ? 11.396 -8.056 -5.859 1.00 93.31 70 ALA A CA 1
ATOM 563 C C . ALA A 1 70 ? 11.236 -6.627 -5.301 1.00 93.31 70 ALA A C 1
ATOM 565 O O . ALA A 1 70 ? 11.640 -6.365 -4.166 1.00 93.31 70 ALA A O 1
ATOM 566 N N . VAL A 1 71 ? 10.693 -5.681 -6.079 1.00 94.81 71 VAL A N 1
ATOM 567 C CA . VAL A 1 71 ? 10.493 -4.288 -5.651 1.00 94.81 71 VAL A CA 1
ATOM 568 C C . VAL A 1 71 ? 9.047 -3.874 -5.876 1.00 94.81 71 VAL A C 1
ATOM 570 O O . VAL A 1 71 ? 8.532 -3.972 -6.988 1.00 94.81 71 VAL A O 1
ATOM 573 N N . TRP A 1 72 ? 8.389 -3.407 -4.817 1.00 96.56 72 TRP A N 1
ATOM 574 C CA . TRP A 1 72 ? 6.961 -3.075 -4.835 1.00 96.56 72 TRP A CA 1
ATOM 575 C C . TRP A 1 72 ? 6.726 -1.638 -4.361 1.00 96.56 72 TRP A C 1
ATOM 577 O O . TRP A 1 72 ? 7.410 -1.148 -3.466 1.00 96.56 72 TRP A O 1
ATOM 587 N N . GLU A 1 73 ? 5.763 -0.936 -4.946 1.00 96.06 73 GLU A N 1
ATOM 588 C CA . GLU A 1 73 ? 5.312 0.367 -4.457 1.00 96.06 73 GLU A CA 1
ATOM 589 C C . GLU A 1 73 ? 4.299 0.183 -3.327 1.00 96.06 73 GLU A C 1
ATOM 591 O O . GLU A 1 73 ? 3.337 -0.563 -3.486 1.00 96.06 73 GLU A O 1
ATOM 596 N N . ALA A 1 74 ? 4.477 0.920 -2.225 1.00 95.69 74 ALA A N 1
ATOM 597 C CA . ALA A 1 74 ? 3.434 1.115 -1.225 1.00 95.69 74 ALA A CA 1
ATOM 598 C C . ALA A 1 74 ? 2.751 2.476 -1.428 1.00 95.69 74 ALA A C 1
ATOM 600 O O . ALA A 1 74 ? 3.363 3.532 -1.240 1.00 95.69 74 ALA A O 1
ATOM 601 N N . SER A 1 75 ? 1.468 2.450 -1.773 1.00 94.00 75 SER A N 1
ATOM 602 C CA . SER A 1 75 ? 0.604 3.620 -1.938 1.00 94.00 75 SER A CA 1
ATOM 603 C C . SER A 1 75 ? -0.640 3.507 -1.052 1.00 94.00 75 SER A C 1
ATOM 605 O O . SER A 1 75 ? -0.801 2.543 -0.305 1.00 94.00 75 SER A O 1
ATOM 607 N N . ARG A 1 76 ? -1.502 4.535 -1.062 1.00 91.25 76 ARG A N 1
ATOM 608 C CA . ARG A 1 76 ? -2.754 4.568 -0.274 1.00 91.25 76 ARG A CA 1
ATOM 609 C C . ARG A 1 76 ? -2.567 4.275 1.226 1.00 91.25 76 ARG A C 1
ATOM 611 O O . ARG A 1 76 ? -3.479 3.813 1.893 1.00 91.25 76 ARG A O 1
ATOM 618 N N . PHE A 1 77 ? -1.381 4.573 1.751 1.00 92.69 77 PHE A N 1
ATOM 619 C CA . PHE A 1 77 ? -1.000 4.275 3.125 1.00 92.69 77 PHE A CA 1
ATOM 620 C C . PHE A 1 77 ? -1.656 5.262 4.093 1.00 92.69 77 PHE A C 1
ATOM 622 O O . PHE A 1 77 ? -1.383 6.465 4.040 1.00 92.69 77 PHE A O 1
ATOM 629 N N . GLY A 1 78 ? -2.505 4.775 4.995 1.00 91.38 78 GLY A N 1
ATOM 630 C CA . GLY A 1 78 ? -3.253 5.666 5.866 1.00 91.38 78 GLY A CA 1
ATOM 631 C C . GLY A 1 78 ? -4.054 4.986 6.968 1.00 91.38 78 GLY A C 1
ATOM 632 O O . GLY A 1 78 ? -4.264 3.779 6.963 1.00 91.38 78 GLY A O 1
ATOM 633 N N . CYS A 1 79 ? -4.510 5.796 7.925 1.00 94.12 79 CYS A N 1
ATOM 634 C CA . CYS A 1 79 ? -5.429 5.382 8.981 1.00 94.12 79 CYS A CA 1
ATOM 635 C C . CYS A 1 79 ? -6.583 6.375 9.183 1.00 94.12 79 CYS A C 1
ATOM 637 O O . CYS A 1 79 ? -6.503 7.544 8.771 1.00 94.12 79 CYS A O 1
ATOM 639 N N . ASP A 1 80 ? -7.638 5.897 9.840 1.00 91.88 80 ASP A N 1
ATOM 640 C CA . ASP A 1 80 ? -8.821 6.660 10.213 1.00 91.88 80 ASP A CA 1
ATOM 641 C C . ASP A 1 80 ? -8.438 7.862 11.096 1.00 91.88 80 ASP A C 1
ATOM 643 O O . ASP A 1 80 ? -7.669 7.776 12.060 1.00 91.88 80 ASP A O 1
ATOM 647 N N . ARG A 1 81 ? -8.975 9.029 10.732 1.00 87.88 81 ARG A N 1
ATOM 648 C CA . ARG A 1 81 ? -8.732 10.298 11.417 1.00 87.88 81 ARG A CA 1
ATOM 649 C C . ARG A 1 81 ? -9.437 10.367 12.773 1.00 87.88 81 ARG A C 1
ATOM 651 O O . ARG A 1 81 ? -8.946 11.093 13.637 1.00 87.88 81 ARG A O 1
ATOM 658 N N . ALA A 1 82 ? -10.533 9.630 12.962 1.00 91.62 82 ALA A N 1
ATOM 659 C CA . ALA A 1 82 ? -11.287 9.595 14.214 1.00 91.62 82 ALA A CA 1
ATOM 660 C C . ALA A 1 82 ? -10.497 8.946 15.366 1.00 91.62 82 ALA A C 1
ATOM 662 O O . ALA A 1 82 ? -10.794 9.170 16.539 1.00 91.62 82 ALA A O 1
ATOM 663 N N . LEU A 1 83 ? -9.451 8.178 15.050 1.00 93.88 83 LEU A N 1
ATOM 664 C CA . LEU A 1 83 ? -8.565 7.589 16.046 1.00 93.88 83 LEU A CA 1
ATOM 665 C C . LEU A 1 83 ? -7.808 8.664 16.831 1.00 93.88 83 LEU A C 1
ATOM 667 O O . LEU A 1 83 ? -7.337 9.657 16.273 1.00 93.88 83 LEU A O 1
ATOM 671 N N . SER A 1 84 ? -7.570 8.406 18.117 1.00 96.88 84 SER A N 1
ATOM 672 C CA . SER A 1 84 ? -6.636 9.198 18.924 1.00 96.88 84 SER A CA 1
ATOM 673 C C . SER A 1 84 ? -5.209 9.135 18.361 1.00 96.88 84 SER A C 1
ATOM 675 O O . SER A 1 84 ? -4.868 8.245 17.582 1.00 96.88 84 SER A O 1
ATOM 677 N N . ALA A 1 85 ? -4.324 10.042 18.788 1.00 96.44 85 ALA A N 1
ATOM 678 C CA . ALA A 1 85 ? -2.917 10.005 18.371 1.00 96.44 85 ALA A CA 1
ATOM 679 C C . ALA A 1 85 ? -2.241 8.654 18.685 1.00 96.44 85 ALA A C 1
ATOM 681 O O . ALA A 1 85 ? -1.484 8.136 17.863 1.00 96.44 85 ALA A O 1
ATOM 682 N N . GLY A 1 86 ? -2.560 8.059 19.840 1.00 97.56 86 GLY A N 1
ATOM 683 C CA . GLY A 1 86 ? -2.100 6.718 20.206 1.00 97.56 86 GLY A CA 1
ATOM 684 C C . GLY A 1 86 ? -2.692 5.626 19.313 1.00 97.56 86 GLY A C 1
ATOM 685 O O . GLY A 1 86 ? -1.963 4.741 18.877 1.00 97.56 86 GLY A O 1
ATOM 686 N N . GLY A 1 87 ? -3.985 5.717 18.982 1.00 96.56 87 GLY A N 1
ATOM 687 C CA . GLY A 1 87 ? -4.645 4.796 18.052 1.00 96.56 87 GLY A CA 1
ATOM 688 C C . GLY A 1 87 ? -4.022 4.829 16.657 1.00 96.56 87 GLY A C 1
ATOM 689 O O . GLY A 1 87 ? -3.639 3.786 16.136 1.00 96.56 87 GLY A O 1
ATOM 690 N N . ARG A 1 88 ? -3.809 6.027 16.098 1.00 96.56 88 ARG A N 1
ATOM 691 C CA . ARG A 1 88 ? -3.135 6.201 14.801 1.00 96.56 88 ARG A CA 1
ATOM 692 C C . ARG A 1 88 ? -1.730 5.611 14.809 1.00 96.56 88 ARG A C 1
ATOM 694 O O . ARG A 1 88 ? -1.370 4.900 13.881 1.00 96.56 88 ARG A O 1
ATOM 701 N N . ARG A 1 89 ? -0.945 5.858 15.865 1.00 96.88 89 ARG A N 1
ATOM 702 C CA . ARG A 1 89 ? 0.410 5.296 15.994 1.00 96.88 89 ARG A CA 1
ATOM 703 C C . ARG A 1 89 ? 0.395 3.766 15.979 1.00 96.88 89 ARG A C 1
ATOM 705 O O . ARG A 1 89 ? 1.229 3.176 15.302 1.00 96.88 89 ARG A O 1
ATOM 712 N N . ARG A 1 90 ? -0.556 3.140 16.682 1.00 97.06 90 ARG A N 1
ATOM 713 C CA . ARG A 1 90 ? -0.718 1.678 16.681 1.00 97.06 90 ARG A CA 1
ATOM 714 C C . ARG A 1 90 ? -1.075 1.147 15.296 1.00 97.06 90 ARG A C 1
ATOM 716 O O . ARG A 1 90 ? -0.363 0.288 14.797 1.00 97.06 90 ARG A O 1
ATOM 723 N N . VAL A 1 91 ? -2.101 1.710 14.657 1.00 97.31 91 VAL A N 1
ATOM 724 C CA . VAL A 1 91 ? -2.558 1.267 13.328 1.00 97.31 91 VAL A CA 1
ATOM 725 C C . VAL A 1 91 ? -1.464 1.435 12.273 1.00 97.31 91 VAL A C 1
ATOM 727 O O . VAL A 1 91 ? -1.205 0.524 11.497 1.00 97.31 91 VAL A O 1
ATOM 730 N N . ILE A 1 92 ? -0.767 2.573 12.267 1.00 96.62 92 ILE A N 1
ATOM 731 C CA . ILE A 1 92 ? 0.357 2.809 11.351 1.00 96.62 92 ILE A CA 1
ATOM 732 C C . ILE A 1 92 ? 1.497 1.817 11.614 1.00 96.62 92 ILE A C 1
ATOM 734 O O . ILE A 1 92 ? 2.077 1.299 10.664 1.00 96.62 92 ILE A O 1
ATOM 738 N N . GLY A 1 93 ? 1.793 1.518 12.883 1.00 97.12 93 GLY A N 1
ATOM 739 C CA . GLY A 1 93 ? 2.765 0.489 13.250 1.00 97.12 93 GLY A CA 1
ATOM 740 C C . GLY A 1 93 ? 2.384 -0.894 12.718 1.00 97.12 93 GLY A C 1
ATOM 741 O O . GLY A 1 93 ? 3.215 -1.549 12.094 1.00 97.12 93 GLY A O 1
ATOM 742 N N . GLN A 1 94 ? 1.119 -1.293 12.881 1.00 97.56 94 GLN A N 1
ATOM 743 C CA . GLN A 1 94 ? 0.589 -2.557 12.358 1.00 97.56 94 GLN A CA 1
ATOM 744 C C . GLN A 1 94 ? 0.673 -2.627 10.831 1.00 97.56 94 GLN A C 1
ATOM 746 O O . GLN A 1 94 ? 1.116 -3.638 10.300 1.00 97.56 94 GLN A O 1
ATOM 751 N N . LEU A 1 95 ? 0.325 -1.550 10.117 1.00 97.44 95 LEU A N 1
ATOM 752 C CA . LEU A 1 95 ? 0.459 -1.497 8.657 1.00 97.44 95 LEU A CA 1
ATOM 753 C C . LEU A 1 95 ? 1.916 -1.649 8.209 1.00 97.44 95 LEU A C 1
ATOM 755 O O . LEU A 1 95 ? 2.191 -2.381 7.264 1.00 97.44 95 LEU A O 1
ATOM 759 N N . ILE A 1 96 ? 2.861 -0.975 8.876 1.00 95.81 96 ILE A N 1
ATOM 760 C CA . ILE A 1 96 ? 4.290 -1.113 8.555 1.00 95.81 96 ILE A CA 1
ATOM 761 C C . ILE A 1 96 ? 4.733 -2.559 8.765 1.00 95.81 96 ILE A C 1
ATOM 763 O O . ILE A 1 96 ? 5.351 -3.124 7.866 1.00 95.81 96 ILE A O 1
ATOM 767 N N . GLN A 1 97 ? 4.404 -3.145 9.918 1.00 96.25 97 GLN A N 1
ATOM 768 C CA . GLN A 1 97 ? 4.751 -4.525 10.245 1.00 96.25 97 GLN A CA 1
ATOM 769 C C . GLN A 1 97 ? 4.167 -5.500 9.216 1.00 96.25 97 GLN A C 1
ATOM 771 O O . GLN A 1 97 ? 4.918 -6.272 8.630 1.00 96.25 97 GLN A O 1
ATOM 776 N N . ALA A 1 98 ? 2.873 -5.396 8.915 1.00 95.81 98 ALA A N 1
ATOM 777 C CA . ALA A 1 98 ? 2.198 -6.257 7.951 1.00 95.81 98 ALA A CA 1
ATOM 778 C C . ALA A 1 98 ? 2.786 -6.129 6.534 1.00 95.81 98 ALA A C 1
ATOM 780 O O . ALA A 1 98 ? 2.977 -7.133 5.854 1.00 95.81 98 ALA A O 1
ATOM 781 N N . CYS A 1 99 ? 3.157 -4.920 6.093 1.00 94.88 99 CYS A N 1
ATOM 782 C CA . CYS A 1 99 ? 3.865 -4.743 4.822 1.00 94.88 99 CYS A CA 1
ATOM 783 C C . CYS A 1 99 ? 5.242 -5.433 4.816 1.00 94.88 99 CYS A C 1
ATOM 785 O O . CYS A 1 99 ? 5.639 -5.975 3.787 1.00 94.88 99 CYS A O 1
ATOM 787 N N . GLN A 1 100 ? 5.983 -5.407 5.932 1.00 92.88 100 GLN A N 1
ATOM 788 C CA . GLN A 1 100 ? 7.271 -6.106 6.031 1.00 92.88 100 GLN A CA 1
ATOM 789 C C . GLN A 1 100 ? 7.088 -7.627 6.054 1.00 92.88 100 GLN A C 1
ATOM 791 O O . GLN A 1 100 ? 7.797 -8.328 5.341 1.00 92.88 100 GLN A O 1
ATOM 796 N N . GLU A 1 101 ? 6.125 -8.136 6.822 1.00 94.94 101 GLU A N 1
ATOM 797 C CA . GLU A 1 101 ? 5.796 -9.565 6.885 1.00 94.94 101 GLU A CA 1
ATOM 798 C C . GLU A 1 101 ? 5.362 -10.098 5.517 1.00 94.94 101 GLU A C 1
ATOM 800 O O . GLU A 1 101 ? 5.890 -11.108 5.051 1.00 94.94 101 GLU A O 1
ATOM 805 N N . PHE A 1 102 ? 4.474 -9.373 4.829 1.00 93.69 102 PHE A N 1
ATOM 806 C CA . PHE A 1 102 ? 4.084 -9.691 3.458 1.00 93.69 102 PHE A CA 1
ATOM 807 C C . PHE A 1 102 ? 5.289 -9.689 2.515 1.00 93.69 102 PHE A C 1
ATOM 809 O O . PHE A 1 102 ? 5.433 -10.590 1.687 1.00 93.69 102 PHE A O 1
ATOM 816 N N . GLY A 1 103 ? 6.173 -8.698 2.657 1.00 91.56 103 GLY A N 1
ATOM 817 C CA . GLY A 1 103 ? 7.390 -8.606 1.865 1.00 91.56 103 GLY A CA 1
ATOM 818 C C . GLY A 1 103 ? 8.319 -9.800 2.062 1.00 91.56 103 GLY A C 1
ATOM 819 O O . GLY A 1 103 ? 8.741 -10.408 1.083 1.00 91.56 103 GLY A O 1
ATOM 820 N N . LEU A 1 104 ? 8.567 -10.194 3.312 1.00 91.75 104 LEU A N 1
ATOM 821 C CA . LEU A 1 104 ? 9.378 -11.366 3.644 1.00 91.75 104 LEU A CA 1
ATOM 822 C C . LEU A 1 104 ? 8.762 -12.660 3.096 1.00 91.75 104 LEU A C 1
ATOM 824 O O . LEU A 1 104 ? 9.477 -13.473 2.515 1.00 91.75 104 LEU A O 1
ATOM 828 N N . ALA A 1 105 ? 7.445 -12.831 3.228 1.00 90.44 105 ALA A N 1
ATOM 829 C CA . ALA A 1 105 ? 6.736 -14.006 2.723 1.00 90.44 105 ALA A CA 1
ATOM 830 C C . ALA A 1 105 ? 6.719 -14.085 1.184 1.00 90.44 105 ALA A C 1
ATOM 832 O O . ALA A 1 105 ? 6.711 -15.179 0.623 1.00 90.44 105 ALA A O 1
ATOM 833 N N . SER A 1 106 ? 6.744 -12.934 0.508 1.00 85.12 106 SER A N 1
ATOM 834 C CA . SER A 1 106 ? 6.646 -12.821 -0.955 1.00 85.12 106 SER A CA 1
ATOM 835 C C . SER A 1 106 ? 7.994 -12.564 -1.644 1.00 85.12 106 SER A C 1
ATOM 837 O O . SER A 1 106 ? 8.021 -12.237 -2.827 1.00 85.12 106 SER A O 1
ATOM 839 N N . ALA A 1 107 ? 9.113 -12.683 -0.914 1.00 81.75 107 ALA A N 1
ATOM 840 C CA . ALA A 1 107 ? 10.472 -12.399 -1.392 1.00 81.75 107 ALA A CA 1
ATOM 841 C C . ALA A 1 107 ? 10.678 -10.973 -1.962 1.00 81.75 107 ALA A C 1
ATOM 843 O O . ALA A 1 107 ? 11.480 -10.751 -2.873 1.00 81.75 107 ALA A O 1
ATOM 844 N N . ILE A 1 108 ? 9.981 -9.982 -1.401 1.00 80.31 108 ILE A N 1
ATOM 845 C CA . ILE A 1 108 ? 10.139 -8.561 -1.730 1.00 80.31 108 ILE A CA 1
ATOM 846 C C . ILE A 1 108 ? 11.329 -8.006 -0.947 1.00 80.31 108 ILE A C 1
ATOM 848 O O . ILE A 1 108 ? 11.361 -8.039 0.281 1.00 80.31 108 ILE A O 1
ATOM 852 N N . LEU A 1 109 ? 12.304 -7.450 -1.663 1.00 67.06 109 LEU A N 1
ATOM 853 C CA . LEU A 1 109 ? 13.559 -6.959 -1.094 1.00 67.06 109 LEU A CA 1
ATOM 854 C C . LEU A 1 109 ? 13.541 -5.453 -0.807 1.00 67.06 109 LEU A C 1
ATOM 856 O O . LEU A 1 109 ? 14.313 -4.985 0.030 1.00 67.06 109 LEU A O 1
ATOM 860 N N . LYS A 1 110 ? 12.711 -4.671 -1.514 1.00 73.62 110 LYS A N 1
ATOM 861 C CA . LYS A 1 110 ? 12.625 -3.207 -1.351 1.00 73.62 110 LYS A CA 1
ATOM 862 C C . LYS A 1 110 ? 11.211 -2.682 -1.602 1.00 73.62 110 LYS A C 1
ATOM 864 O O . LYS A 1 110 ? 10.483 -3.213 -2.438 1.00 73.62 110 LYS A O 1
ATOM 869 N N . SER A 1 111 ? 10.859 -1.582 -0.933 1.00 73.25 111 SER A N 1
ATOM 870 C CA . SER A 1 111 ? 9.611 -0.847 -1.175 1.00 73.25 111 SER A CA 1
ATOM 871 C C . SER A 1 111 ? 9.873 0.559 -1.714 1.00 73.25 111 SER A C 1
ATOM 873 O O . SER A 1 111 ? 10.682 1.282 -1.128 1.00 73.25 111 SER A O 1
ATOM 875 N N . VAL A 1 112 ? 9.137 0.987 -2.738 1.00 74.12 112 VAL A N 1
ATOM 876 C CA . VAL A 1 112 ? 9.092 2.392 -3.172 1.00 74.12 112 VAL A CA 1
ATOM 877 C C . VAL A 1 112 ? 8.027 3.118 -2.357 1.00 74.12 112 VAL A C 1
ATOM 879 O O . VAL A 1 112 ? 6.884 2.668 -2.274 1.00 74.12 112 VAL A O 1
ATOM 882 N N . ARG A 1 113 ? 8.400 4.238 -1.736 1.00 65.25 113 ARG A N 1
ATOM 883 C CA . ARG A 1 113 ? 7.481 5.134 -1.029 1.00 65.25 113 ARG A CA 1
ATOM 884 C C . ARG A 1 113 ? 7.719 6.555 -1.501 1.00 65.25 113 ARG A C 1
ATOM 886 O O . ARG A 1 113 ? 8.865 6.961 -1.673 1.00 65.25 113 ARG A O 1
ATOM 893 N N . ARG A 1 114 ? 6.641 7.322 -1.650 1.00 59.59 114 ARG A N 1
ATOM 894 C CA . ARG A 1 114 ? 6.744 8.767 -1.853 1.00 59.59 114 ARG A CA 1
ATOM 895 C C . ARG A 1 114 ? 7.442 9.382 -0.638 1.00 59.59 114 ARG A C 1
ATOM 897 O O . ARG A 1 114 ? 6.940 9.262 0.479 1.00 59.59 114 ARG A O 1
ATOM 904 N N . HIS A 1 115 ? 8.570 10.051 -0.856 1.00 46.56 115 HIS A N 1
ATOM 905 C CA . HIS A 1 115 ? 9.167 10.905 0.161 1.00 46.56 115 HIS A CA 1
ATOM 906 C C . HIS A 1 115 ? 8.361 12.206 0.203 1.00 46.56 115 HIS A C 1
ATOM 908 O O . HIS A 1 115 ? 8.386 12.997 -0.737 1.00 46.56 115 HIS A O 1
ATOM 914 N N . THR A 1 116 ? 7.565 12.417 1.249 1.00 43.62 116 THR A N 1
ATOM 915 C CA . THR A 1 116 ? 7.008 13.744 1.526 1.00 43.62 116 THR A CA 1
ATOM 916 C C . THR A 1 116 ? 8.079 14.531 2.266 1.00 43.62 116 THR A C 1
ATOM 918 O O . THR A 1 116 ? 8.128 14.495 3.494 1.00 43.62 116 THR A O 1
ATOM 921 N N . GLY A 1 117 ? 8.978 15.179 1.525 1.00 35.16 117 GLY A N 1
ATOM 922 C CA . GLY A 1 117 ? 9.878 16.167 2.105 1.00 35.16 117 GLY A CA 1
ATOM 923 C C . GLY A 1 117 ? 9.057 17.342 2.629 1.00 35.16 117 GLY A C 1
ATOM 924 O O . GLY A 1 117 ? 8.409 18.043 1.856 1.00 35.16 117 GLY A O 1
ATOM 925 N N . THR A 1 118 ? 9.050 17.543 3.943 1.00 44.78 118 THR A N 1
ATOM 926 C CA . THR A 1 118 ? 8.897 18.882 4.511 1.00 44.78 118 THR A CA 1
ATOM 927 C C . THR A 1 118 ? 10.280 19.519 4.480 1.00 44.78 118 THR A C 1
ATOM 929 O O . THR A 1 118 ? 11.039 19.378 5.438 1.00 44.78 118 THR A O 1
ATOM 932 N N . GLU A 1 119 ? 10.630 20.159 3.368 1.00 41.47 119 GLU A N 1
ATOM 933 C CA . GLU A 1 119 ? 11.689 21.166 3.380 1.00 41.47 119 GLU A CA 1
ATOM 934 C C . GLU A 1 119 ? 11.092 22.499 3.832 1.00 41.47 119 GLU A C 1
ATOM 936 O O . GLU A 1 119 ? 9.918 22.796 3.601 1.00 41.47 119 GLU A O 1
ATOM 941 N N . GLY A 1 120 ? 11.885 23.216 4.622 1.00 35.47 120 GLY A N 1
ATOM 942 C CA . GLY A 1 120 ? 11.436 24.204 5.587 1.00 35.47 120 GLY A CA 1
ATOM 943 C C . GLY A 1 120 ? 10.787 25.443 4.983 1.00 35.47 120 GLY A C 1
ATOM 944 O O . GLY A 1 120 ? 11.245 25.992 3.987 1.00 35.47 120 GLY A O 1
ATOM 945 N N . ALA A 1 121 ? 9.762 25.930 5.678 1.00 36.28 121 ALA A N 1
ATOM 946 C CA . ALA A 1 121 ? 9.466 27.350 5.682 1.00 36.28 121 ALA A CA 1
ATOM 947 C C . ALA A 1 121 ? 10.591 28.048 6.465 1.00 36.28 121 ALA A C 1
ATOM 949 O O . ALA A 1 121 ? 10.714 27.852 7.678 1.00 36.28 121 ALA A O 1
ATOM 950 N N . ALA A 1 122 ? 11.425 28.789 5.742 1.00 38.16 122 ALA A N 1
ATOM 951 C CA . ALA A 1 122 ? 12.228 29.885 6.267 1.00 38.16 122 ALA A CA 1
ATOM 952 C C . ALA A 1 122 ? 11.552 31.200 5.867 1.00 38.16 122 ALA A C 1
ATOM 954 O O . ALA A 1 122 ? 10.989 31.240 4.747 1.00 38.16 122 ALA A O 1
#

InterPro domains:
  IPR001690 Autoinducer synthase [PF00765] (2-86)
  IPR001690 Autoinducer synthase [PR01549] (13-35)
  IPR001690 Autoinducer synthase [PR01549] (37-55)
  IPR001690 Autoinducer synthase [PR01549] (69-81)
  IPR001690 Autoinducer synthase [PS51187] (1-108)
  IPR001690 Autoinducer synthase [PTHR39322] (1-106)
  IPR016181 Acyl-CoA N-acyltransferase [SSF55729] (2-103)

Sequence (122 aa):
MFVERQGWSVPHYQGLEYDEFDTPAATYILVVDEHDRAPGTARLIPTTRPYMVKSLWPDLVEGLLPHSDAVWEASRFGCDRALSAGGRRRVIGQLIQACQEFGLASAILKSVRRHTGTEGAA

Secondary structure (DSSP, 8-state):
--HHHH-----EETTEE--TT-STT-EEEEE--TTS---EEEEEEETTS--HHHHH-GGGSSSSPP--TTEEEEEEEEE-TTS-HHHHHHHHHHHHHHHHHHHHHTT--EEE----------